Protein AF-A0A0D7B444-F1 (afdb_monomer)

Solvent-accessible surface area (backbone atoms only — not comparable to full-atom values): 6620 Å² total; per-residue (Å²): 76,60,55,62,68,61,56,57,46,67,71,55,88,68,91,52,97,84,37,66,68,45,55,48,50,52,53,52,49,52,53,47,40,72,76,34,79,85,63,83,85,83,90,57,82,44,70,84,84,57,92,46,91,87,62,62,61,63,60,58,51,42,42,75,76,66,55,73,76,59,62,86,78,41,57,78,74,72,62,43,85,73,82,80,47,72,67,56,53,52,50,53,51,51,51,54,52,52,60,63,72,79,107

Mean predicted aligned error: 10.38 Å

Radius of gyration: 17.99 Å; Cα contacts (8 Å, |Δi|>4): 40; chains: 1; bounding box: 36×29×52 Å

Structure (mmCIF, N/CA/C/O backbone):
data_AF-A0A0D7B444-F1
#
_entry.id   AF-A0A0D7B444-F1
#
loop_
_atom_site.group_PDB
_atom_site.id
_atom_site.type_symbol
_atom_site.label_atom_id
_atom_site.label_alt_id
_atom_site.label_comp_id
_atom_site.label_asym_id
_atom_site.label_entity_id
_atom_site.label_seq_id
_atom_site.pdbx_PDB_ins_code
_atom_site.Cartn_x
_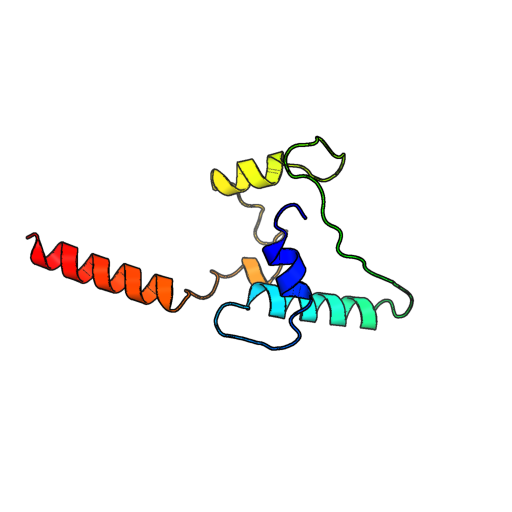atom_site.Cartn_y
_atom_site.Cartn_z
_atom_site.occupancy
_atom_site.B_iso_or_equiv
_atom_site.auth_seq_id
_atom_site.auth_comp_id
_atom_site.auth_asym_id
_atom_site.auth_atom_id
_atom_site.pdbx_PDB_model_num
ATOM 1 N N . LEU A 1 1 ? 6.954 5.285 8.957 1.00 69.12 1 LEU A N 1
ATOM 2 C CA . LEU A 1 1 ? 7.280 5.051 7.527 1.00 69.12 1 LEU A CA 1
ATOM 3 C C . LEU A 1 1 ? 8.267 6.113 7.072 1.00 69.12 1 LEU A C 1
ATOM 5 O O . LEU A 1 1 ? 8.067 7.267 7.415 1.00 69.12 1 LEU A O 1
ATOM 9 N N . ASP A 1 2 ? 9.304 5.752 6.328 1.00 71.50 2 ASP A N 1
ATOM 10 C CA . ASP A 1 2 ? 10.314 6.685 5.801 1.00 71.50 2 ASP A CA 1
ATOM 11 C C . ASP A 1 2 ? 9.968 7.215 4.398 1.00 71.50 2 ASP A C 1
ATOM 13 O O . ASP A 1 2 ? 10.339 8.333 4.038 1.00 71.50 2 ASP A O 1
ATOM 17 N N . ASN A 1 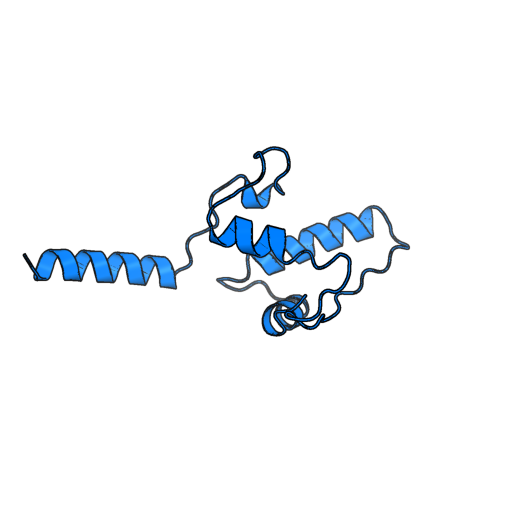3 ? 9.187 6.452 3.630 1.00 77.19 3 ASN A N 1
ATOM 18 C CA . ASN A 1 3 ? 8.682 6.839 2.319 1.00 77.19 3 ASN A CA 1
ATOM 19 C C . ASN A 1 3 ? 7.434 7.733 2.431 1.00 77.19 3 ASN A C 1
ATOM 21 O O . ASN A 1 3 ? 6.313 7.252 2.619 1.00 77.19 3 ASN A O 1
ATOM 25 N N . THR A 1 4 ? 7.623 9.040 2.256 1.00 75.75 4 THR A N 1
ATOM 26 C CA . THR A 1 4 ? 6.541 10.037 2.248 1.00 75.75 4 THR A CA 1
ATOM 27 C C . THR A 1 4 ? 5.505 9.789 1.151 1.00 75.75 4 THR A C 1
ATOM 29 O O . THR A 1 4 ? 4.315 9.959 1.403 1.00 75.75 4 THR A O 1
ATOM 32 N N . ALA A 1 5 ? 5.915 9.308 -0.027 1.00 78.50 5 ALA A N 1
ATOM 33 C CA . ALA A 1 5 ? 4.987 8.982 -1.110 1.00 78.50 5 ALA A CA 1
ATOM 34 C C . ALA A 1 5 ? 4.085 7.792 -0.750 1.00 78.50 5 ALA A C 1
ATOM 36 O O . ALA A 1 5 ? 2.909 7.783 -1.103 1.00 78.50 5 ALA A O 1
ATOM 37 N N . ALA A 1 6 ? 4.603 6.809 -0.007 1.00 76.50 6 ALA A N 1
ATOM 38 C CA . ALA A 1 6 ? 3.787 5.701 0.486 1.00 76.50 6 ALA A CA 1
ATOM 39 C C . ALA A 1 6 ? 2.738 6.178 1.501 1.00 76.50 6 ALA A C 1
ATOM 41 O O . ALA A 1 6 ? 1.601 5.723 1.441 1.00 76.50 6 ALA A O 1
ATOM 42 N N . ILE A 1 7 ? 3.090 7.120 2.384 1.00 77.56 7 ILE A N 1
ATOM 43 C CA . ILE A 1 7 ? 2.142 7.724 3.337 1.00 77.56 7 ILE A CA 1
ATOM 44 C C . ILE A 1 7 ? 1.039 8.468 2.583 1.00 77.56 7 ILE A C 1
ATOM 46 O O . ILE A 1 7 ? -0.135 8.191 2.802 1.00 77.56 7 ILE A O 1
ATOM 50 N N . GLN A 1 8 ? 1.401 9.334 1.635 1.00 80.62 8 GLN A N 1
ATOM 51 C CA . GLN A 1 8 ? 0.424 10.054 0.809 1.00 80.62 8 GLN A CA 1
ATOM 52 C C . GLN A 1 8 ? -0.486 9.095 0.039 1.00 80.62 8 GLN A C 1
ATOM 54 O O . GLN A 1 8 ? -1.687 9.318 -0.073 1.00 80.62 8 GLN A O 1
ATOM 59 N N . ALA A 1 9 ? 0.062 7.981 -0.449 1.00 79.56 9 ALA A N 1
ATOM 60 C CA . ALA A 1 9 ? -0.726 6.980 -1.148 1.00 79.56 9 ALA A CA 1
ATOM 61 C C . ALA A 1 9 ? -1.783 6.322 -0.242 1.00 79.56 9 ALA A C 1
ATOM 63 O O . ALA A 1 9 ? -2.839 5.955 -0.741 1.00 79.56 9 ALA A O 1
ATOM 64 N N . THR A 1 10 ? -1.562 6.220 1.076 1.00 78.19 10 THR A N 1
ATOM 65 C CA . THR A 1 10 ? -2.590 5.703 2.004 1.00 78.19 10 THR A CA 1
ATOM 66 C C . THR A 1 10 ? -3.802 6.622 2.155 1.00 78.19 10 THR A C 1
ATOM 68 O O . THR A 1 10 ? -4.876 6.144 2.521 1.00 78.19 10 THR A O 1
ATOM 71 N N . GLU A 1 11 ? -3.665 7.909 1.832 1.00 80.31 11 GLU A N 1
ATOM 72 C CA . GLU A 1 11 ? -4.771 8.875 1.834 1.00 80.31 11 GLU A CA 1
ATOM 73 C C . GLU A 1 11 ? -5.629 8.774 0.561 1.00 80.31 11 GLU A C 1
ATOM 75 O O . GLU A 1 11 ? -6.761 9.258 0.526 1.00 80.31 11 GLU A O 1
ATOM 80 N N . LEU A 1 12 ? -5.120 8.125 -0.494 1.00 79.06 12 LEU A N 1
ATOM 81 C CA . LEU A 1 12 ? -5.848 7.937 -1.745 1.00 79.06 12 LEU A CA 1
ATOM 82 C C . LEU A 1 12 ? -6.930 6.873 -1.570 1.00 79.06 12 LEU A C 1
ATOM 84 O O . LEU A 1 12 ? -6.650 5.684 -1.548 1.00 79.06 12 LEU A O 1
ATOM 88 N N . LEU A 1 13 ? -8.190 7.292 -1.524 1.00 71.38 13 LEU A N 1
ATOM 89 C CA . LEU A 1 13 ? -9.332 6.386 -1.338 1.00 71.38 13 LEU A CA 1
ATOM 90 C C . LEU A 1 13 ? -9.789 5.677 -2.626 1.00 71.38 13 LEU A C 1
ATOM 92 O O . LEU A 1 13 ? -10.753 4.914 -2.597 1.00 71.38 13 LEU A O 1
ATOM 96 N N . GLN A 1 14 ? -9.145 5.952 -3.765 1.00 74.12 14 GLN A N 1
ATOM 97 C CA . GLN 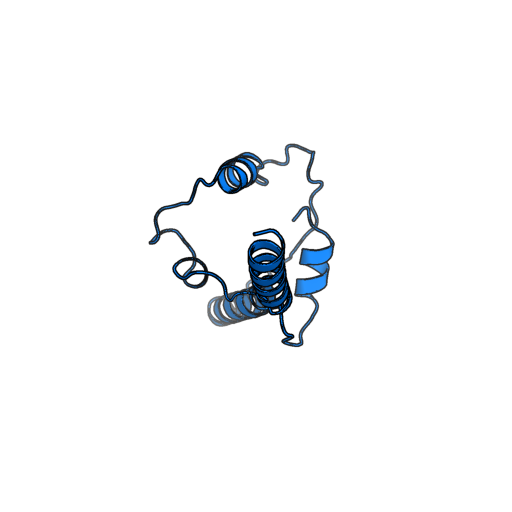A 1 14 ? -9.535 5.392 -5.058 1.00 74.12 14 GLN A CA 1
ATOM 98 C C . GLN A 1 14 ? -8.556 4.309 -5.538 1.00 74.12 14 GLN A C 1
ATOM 100 O O . GLN A 1 14 ? -7.359 4.589 -5.687 1.00 74.12 14 GLN A O 1
ATOM 105 N N . PRO A 1 15 ? -9.058 3.100 -5.861 1.00 68.81 15 PRO A N 1
ATOM 106 C CA . PRO A 1 15 ? -8.259 2.063 -6.498 1.00 68.81 15 PRO A CA 1
ATOM 107 C C . PRO A 1 15 ? -7.778 2.522 -7.876 1.00 68.81 15 PRO A C 1
ATOM 109 O O . PRO A 1 15 ? -8.568 2.996 -8.695 1.00 68.81 15 PRO A O 1
ATOM 112 N N . ALA A 1 16 ? -6.490 2.342 -8.161 1.00 69.69 16 ALA A N 1
ATOM 113 C CA . ALA A 1 16 ? -5.909 2.637 -9.467 1.00 69.69 16 ALA A CA 1
ATOM 114 C C . ALA A 1 16 ? -4.920 1.542 -9.898 1.00 69.69 16 ALA A C 1
ATOM 116 O O . ALA A 1 16 ? -4.365 0.828 -9.054 1.00 69.69 16 ALA A O 1
ATOM 117 N N . PRO A 1 17 ? -4.643 1.397 -11.208 1.00 65.38 17 PRO A N 1
ATOM 118 C CA . PRO A 1 17 ? -3.622 0.472 -11.683 1.00 65.38 17 PRO A CA 1
ATOM 119 C C . PRO A 1 17 ? -2.265 0.756 -11.019 1.00 65.38 17 PRO A C 1
ATOM 121 O O . PRO A 1 17 ? -1.660 1.798 -11.245 1.00 65.38 17 PRO A O 1
ATOM 124 N N . GLY A 1 18 ? -1.781 -0.187 -10.204 1.00 70.69 18 GLY A N 1
ATOM 125 C CA . GLY A 1 18 ? -0.537 -0.043 -9.436 1.00 70.69 18 GLY A CA 1
ATOM 126 C C . GLY A 1 18 ? -0.716 0.277 -7.946 1.00 70.69 18 GLY A C 1
ATOM 127 O O . GLY A 1 18 ? 0.267 0.220 -7.217 1.00 70.69 18 GLY A O 1
ATOM 128 N N . HIS A 1 19 ? -1.940 0.521 -7.467 1.00 78.44 19 HIS A N 1
ATOM 129 C CA . HIS A 1 19 ? -2.248 0.779 -6.049 1.00 78.44 19 HIS A CA 1
ATOM 130 C C . HIS A 1 19 ? -2.532 -0.495 -5.236 1.00 78.44 19 HIS A C 1
ATOM 132 O O . HIS A 1 19 ? -3.026 -0.419 -4.120 1.00 78.44 19 HIS A O 1
ATOM 138 N N . TYR A 1 20 ? -2.166 -1.678 -5.734 1.00 79.25 20 TYR A N 1
ATOM 139 C CA . TYR A 1 20 ? -2.531 -2.957 -5.111 1.00 79.25 20 TYR A CA 1
ATOM 140 C C . TYR A 1 20 ? -2.059 -3.110 -3.650 1.00 79.25 20 TYR A C 1
ATOM 142 O O . TYR A 1 20 ? -2.694 -3.828 -2.881 1.00 79.25 20 TYR A O 1
ATOM 150 N N . LEU A 1 21 ? -0.962 -2.449 -3.254 1.00 82.69 21 LEU A N 1
ATOM 151 C CA . LEU A 1 21 ? -0.510 -2.424 -1.855 1.00 82.69 21 LEU A CA 1
ATOM 152 C C . LEU A 1 21 ? -1.368 -1.501 -0.981 1.00 82.69 21 LEU A C 1
ATOM 154 O O . LEU A 1 21 ? -1.647 -1.843 0.163 1.00 82.69 21 LEU A O 1
ATOM 158 N N . VAL A 1 22 ? -1.791 -0.358 -1.523 1.00 84.31 22 VAL A N 1
ATOM 159 C CA . VAL A 1 22 ? -2.680 0.599 -0.849 1.00 84.31 22 VAL A CA 1
ATOM 160 C C . VAL A 1 22 ? -4.070 -0.012 -0.685 1.00 84.31 22 VAL A C 1
ATOM 162 O O . VAL A 1 22 ? -4.614 -0.008 0.414 1.00 84.31 22 VAL A O 1
ATOM 165 N N . ASP A 1 23 ? -4.589 -0.644 -1.739 1.00 83.06 23 ASP A N 1
ATOM 166 C CA . ASP A 1 23 ? -5.874 -1.342 -1.705 1.00 83.06 23 ASP A CA 1
ATOM 167 C C . ASP A 1 23 ? -5.879 -2.449 -0.639 1.00 83.06 23 ASP A C 1
ATOM 169 O O . ASP A 1 23 ? -6.867 -2.642 0.069 1.00 83.06 23 ASP A O 1
ATOM 173 N N . GLU A 1 24 ? -4.779 -3.200 -0.506 1.00 84.44 24 GLU A N 1
ATOM 174 C CA . GLU A 1 24 ? -4.665 -4.220 0.540 1.00 84.44 24 GLU A CA 1
ATOM 175 C C . GLU A 1 24 ? -4.536 -3.598 1.934 1.00 84.44 24 GLU A C 1
ATOM 177 O O . GLU A 1 24 ? -5.156 -4.088 2.878 1.00 84.44 24 GLU A O 1
ATOM 182 N N . PHE A 1 25 ? -3.794 -2.496 2.067 1.00 84.88 25 PHE A N 1
ATOM 183 C CA . PHE A 1 25 ? -3.711 -1.744 3.316 1.00 84.88 25 PHE A CA 1
ATOM 184 C C . PHE A 1 25 ? -5.100 -1.292 3.789 1.00 84.88 25 PHE A C 1
ATOM 186 O O . PHE A 1 25 ? -5.463 -1.552 4.937 1.00 84.88 25 PHE A O 1
ATOM 193 N N . HIS A 1 26 ? -5.924 -0.711 2.911 1.00 86.50 26 HIS A N 1
ATOM 194 C CA . HIS A 1 26 ? -7.292 -0.309 3.264 1.00 86.50 26 HIS A CA 1
ATOM 195 C C . HIS A 1 26 ? -8.172 -1.494 3.665 1.00 86.50 26 HIS A C 1
ATOM 197 O O . HIS A 1 26 ? -8.935 -1.378 4.623 1.00 86.50 26 HIS A O 1
ATOM 203 N N . LYS A 1 27 ? -8.041 -2.656 3.011 1.00 86.69 27 LYS A N 1
ATOM 204 C CA . LYS A 1 27 ? -8.779 -3.872 3.407 1.00 86.69 27 LYS A CA 1
ATOM 205 C C . LYS A 1 27 ? -8.391 -4.367 4.796 1.00 8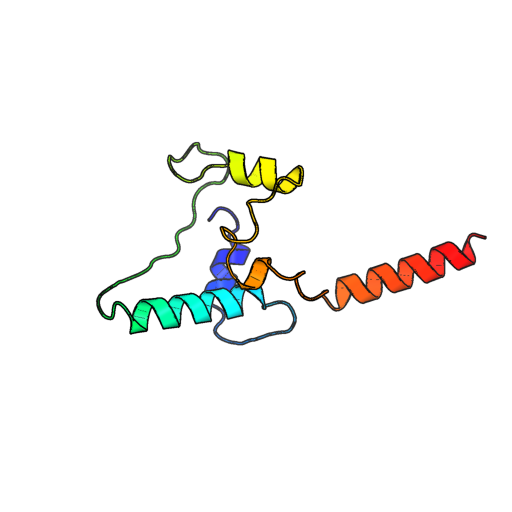6.69 27 LYS A C 1
ATOM 207 O O . LYS A 1 27 ? -9.259 -4.803 5.551 1.00 86.69 27 LYS A O 1
ATOM 212 N N . GLU A 1 28 ? -7.104 -4.362 5.132 1.00 86.69 28 GLU A N 1
ATOM 213 C CA . GLU A 1 28 ? -6.649 -4.767 6.468 1.00 86.69 28 GLU A CA 1
ATOM 214 C C . GLU A 1 28 ? -7.087 -3.754 7.532 1.00 86.69 28 GLU A C 1
ATOM 216 O O . GLU A 1 28 ? -7.552 -4.156 8.599 1.00 86.69 28 GLU A O 1
ATOM 221 N N . MET A 1 29 ? -7.059 -2.459 7.210 1.00 86.00 29 MET A N 1
ATOM 222 C CA . MET A 1 29 ? -7.613 -1.405 8.062 1.00 86.00 29 MET A CA 1
ATOM 223 C C . MET A 1 29 ? -9.110 -1.598 8.316 1.00 86.00 29 MET A C 1
ATOM 225 O O . MET A 1 29 ? -9.546 -1.526 9.460 1.00 86.00 29 MET A O 1
ATOM 229 N N . GLU A 1 30 ? -9.897 -1.912 7.286 1.00 87.81 30 GLU A N 1
ATOM 230 C CA . GLU A 1 30 ? -11.332 -2.175 7.426 1.00 87.81 30 GLU A CA 1
ATOM 231 C C . GLU A 1 30 ? -11.612 -3.414 8.295 1.00 87.81 30 GLU A C 1
ATOM 233 O O . GLU A 1 30 ? -12.529 -3.423 9.117 1.00 87.81 30 GLU A O 1
ATOM 238 N N . LYS A 1 31 ? -10.813 -4.479 8.158 1.00 88.38 31 LYS A N 1
ATOM 239 C CA . LYS A 1 31 ? -10.920 -5.662 9.031 1.00 88.38 31 LYS A CA 1
ATOM 240 C C . LYS A 1 31 ? -10.595 -5.316 10.479 1.00 88.38 31 LYS A C 1
ATOM 242 O O . LYS A 1 31 ? -11.270 -5.803 11.387 1.00 88.38 31 LYS A O 1
ATOM 247 N N . LEU A 1 32 ? -9.569 -4.496 10.692 1.00 87.44 32 LEU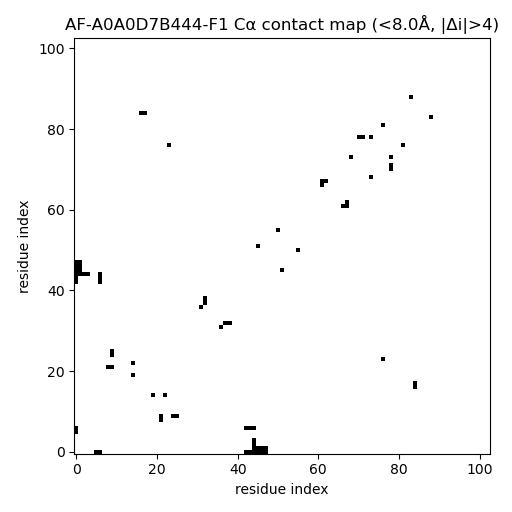 A N 1
ATOM 248 C CA . LEU A 1 32 ? -9.139 -4.083 12.018 1.00 87.44 32 LEU A CA 1
ATOM 249 C C . LEU A 1 32 ? -10.195 -3.209 12.696 1.00 87.44 32 LEU A C 1
ATOM 251 O O . LEU A 1 32 ? -10.553 -3.497 13.834 1.00 87.44 32 LEU A O 1
ATOM 255 N N . THR A 1 33 ? -10.749 -2.214 12.000 1.00 87.19 33 THR A N 1
ATOM 256 C CA . THR A 1 33 ? -11.800 -1.337 12.544 1.00 87.19 33 THR A CA 1
ATOM 257 C C . THR A 1 33 ? -13.093 -2.099 12.816 1.00 87.19 33 THR A C 1
ATOM 259 O O . THR A 1 33 ? -13.722 -1.881 13.847 1.00 87.19 33 THR A O 1
ATOM 262 N N . LYS A 1 34 ? -13.463 -3.071 11.968 1.00 89.44 34 LYS A N 1
ATOM 263 C CA . LYS A 1 34 ? -14.598 -3.975 12.240 1.00 89.44 34 LYS A CA 1
ATOM 264 C C . LYS A 1 34 ? -14.383 -4.827 13.489 1.00 89.44 34 LYS A C 1
ATOM 266 O O . LYS A 1 34 ? -15.327 -5.062 14.237 1.00 89.44 34 LYS A O 1
ATOM 271 N N . LYS A 1 35 ? -13.160 -5.315 13.710 1.00 92.06 35 LYS A N 1
ATOM 272 C CA . LYS A 1 35 ? -12.821 -6.157 14.867 1.00 92.06 35 LYS A CA 1
ATOM 273 C C . LYS A 1 35 ? -12.648 -5.343 16.154 1.00 92.06 35 LYS A C 1
ATOM 275 O O . LYS A 1 35 ? -12.969 -5.834 17.233 1.00 92.06 35 LYS A O 1
ATOM 280 N N . HIS A 1 36 ? -12.149 -4.118 16.037 1.00 90.06 36 HIS A N 1
ATOM 281 C CA . HIS A 1 36 ? -11.856 -3.214 17.143 1.00 90.06 36 HIS A CA 1
ATOM 282 C C . HIS A 1 36 ? -12.417 -1.814 16.844 1.00 90.06 36 HIS A C 1
ATOM 284 O O . HIS A 1 36 ? -11.660 -0.924 16.458 1.00 90.06 36 HIS A O 1
ATOM 290 N N . PRO A 1 37 ? -13.729 -1.588 17.048 1.00 86.50 37 PRO A N 1
ATOM 291 C CA . PRO A 1 37 ? -14.385 -0.325 16.690 1.00 86.50 37 PRO A CA 1
ATOM 292 C C . PRO A 1 37 ? -13.833 0.909 17.411 1.00 86.50 37 PRO A C 1
ATOM 294 O O . PRO A 1 37 ? -14.018 2.030 16.952 1.00 86.50 37 PRO A O 1
ATOM 297 N N . THR A 1 38 ? -13.170 0.712 18.550 1.00 88.31 38 THR A N 1
ATOM 298 C CA . THR A 1 38 ? -12.574 1.777 19.365 1.00 88.31 38 THR A CA 1
ATOM 299 C C . THR A 1 38 ? -11.095 2.017 19.067 1.00 88.31 38 THR A C 1
ATOM 301 O O . THR A 1 38 ? -10.509 2.940 19.629 1.00 88.31 38 THR A O 1
ATOM 304 N N . ALA A 1 39 ? -10.466 1.197 18.220 1.00 82.12 39 ALA A N 1
ATOM 305 C CA . ALA A 1 39 ? -9.057 1.351 17.894 1.00 82.12 39 ALA A CA 1
ATOM 306 C C . ALA A 1 39 ? -8.863 2.498 16.896 1.00 82.12 39 ALA A C 1
ATOM 308 O O . ALA A 1 39 ? -9.436 2.490 15.806 1.00 82.12 39 ALA A O 1
ATOM 309 N N . SER A 1 40 ? -8.013 3.462 17.250 1.00 80.19 40 SER A N 1
ATOM 310 C CA . SER A 1 40 ? -7.487 4.446 16.309 1.00 80.19 40 SER A CA 1
ATOM 311 C C . SER A 1 40 ? -6.123 3.984 15.803 1.00 80.19 40 SER A C 1
ATOM 313 O O . SER A 1 40 ? -5.274 3.528 16.567 1.00 80.19 40 SER A O 1
ATOM 315 N N . VAL A 1 41 ? -5.915 4.083 14.494 1.00 82.62 41 VAL A N 1
ATOM 316 C CA . VAL A 1 41 ? -4.630 3.782 13.859 1.00 82.62 41 VAL A CA 1
ATOM 317 C C . VAL A 1 41 ? -4.135 5.046 13.191 1.00 82.62 41 VAL A C 1
ATOM 319 O O . VAL A 1 41 ? -4.868 5.686 12.440 1.00 82.62 41 VAL A O 1
ATOM 322 N N . THR A 1 42 ? -2.883 5.392 13.457 1.00 81.94 42 THR A N 1
ATOM 323 C CA . THR A 1 42 ? -2.211 6.542 12.862 1.00 81.94 42 THR A CA 1
ATOM 324 C C . THR A 1 42 ? -0.996 6.069 12.079 1.00 81.94 42 THR A C 1
ATOM 326 O O . THR A 1 42 ? -0.2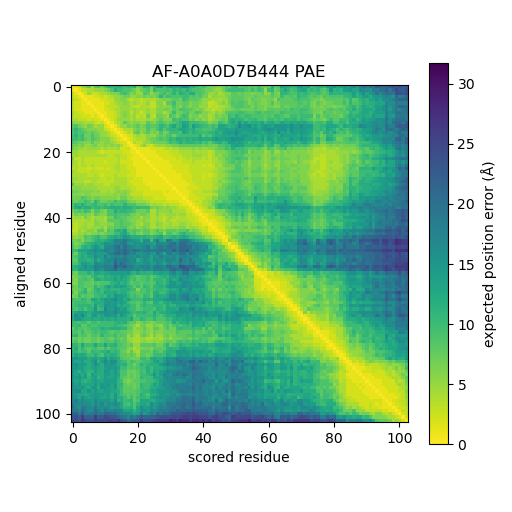04 5.251 12.545 1.00 81.94 42 THR A O 1
ATOM 329 N N . VAL A 1 43 ? -0.847 6.584 10.860 1.00 78.69 43 VAL A N 1
ATOM 330 C CA . VAL A 1 43 ? 0.341 6.366 10.034 1.00 78.69 43 VAL A CA 1
ATOM 331 C C . VAL A 1 43 ? 1.194 7.620 10.139 1.00 78.69 43 VAL A C 1
ATOM 333 O O . VAL A 1 43 ? 0.770 8.694 9.725 1.00 78.69 43 VAL A O 1
ATOM 336 N N . GLN A 1 44 ? 2.384 7.496 10.725 1.00 77.00 44 GLN A N 1
ATOM 337 C CA . GLN A 1 44 ? 3.296 8.621 10.924 1.00 77.00 44 GLN A CA 1
ATOM 338 C C . GLN A 1 44 ? 4.596 8.437 10.139 1.00 77.00 44 GLN A C 1
ATOM 340 O O . GLN A 1 44 ? 5.095 7.318 9.929 1.00 77.00 44 GLN A O 1
ATOM 345 N N . TRP A 1 45 ? 5.142 9.566 9.691 1.00 78.00 45 TRP A N 1
ATOM 346 C CA . TRP A 1 45 ? 6.455 9.614 9.067 1.00 78.00 45 TRP A CA 1
ATOM 347 C C . TRP A 1 45 ? 7.556 9.482 10.123 1.00 78.00 45 TRP A C 1
ATOM 349 O O . TRP A 1 45 ? 7.463 10.068 11.199 1.00 78.00 45 TRP A O 1
ATOM 359 N N . VAL A 1 46 ? 8.591 8.706 9.806 1.00 71.50 46 VAL A N 1
ATOM 360 C CA . VAL A 1 46 ? 9.774 8.496 10.648 1.00 71.50 46 VAL A CA 1
ATOM 361 C C . VAL A 1 46 ? 11.016 8.763 9.787 1.00 71.50 46 VAL A C 1
ATOM 363 O O . VAL A 1 46 ? 11.062 8.266 8.659 1.00 71.50 46 VAL A O 1
ATOM 366 N N . PRO A 1 47 ? 12.025 9.512 10.267 1.00 71.75 47 PRO A N 1
ATOM 367 C CA . PRO A 1 47 ? 13.254 9.749 9.512 1.00 71.75 47 PRO A CA 1
ATOM 368 C C . PRO A 1 47 ? 14.013 8.439 9.247 1.00 71.75 47 PRO A C 1
ATOM 370 O O . PRO A 1 47 ? 14.432 7.769 10.183 1.00 71.75 47 PRO A O 1
ATOM 373 N N . GLY A 1 48 ? 14.248 8.090 7.977 1.00 61.16 48 GLY A N 1
ATOM 374 C CA . GLY A 1 48 ? 14.828 6.795 7.567 1.00 61.16 48 GLY A CA 1
ATOM 375 C C . GLY A 1 48 ? 16.316 6.559 7.882 1.00 61.16 48 GLY A C 1
ATOM 376 O O . GLY A 1 48 ? 16.889 5.588 7.401 1.00 61.16 48 GLY A O 1
ATOM 377 N N . HIS A 1 49 ? 16.962 7.442 8.644 1.00 62.88 49 HIS A N 1
ATOM 378 C CA . HIS A 1 49 ? 18.386 7.348 9.008 1.00 62.88 49 HIS A CA 1
ATOM 379 C C . HIS A 1 49 ? 18.651 7.635 10.491 1.00 62.88 49 HIS A C 1
ATOM 381 O O . HIS A 1 49 ? 19.802 7.755 10.901 1.00 62.88 49 HIS A O 1
ATOM 387 N N . MET A 1 50 ? 17.590 7.778 11.282 1.00 56.94 50 MET A N 1
ATOM 388 C CA . MET A 1 50 ? 17.685 7.824 12.732 1.00 56.94 50 MET A CA 1
ATOM 389 C C . MET A 1 50 ? 17.347 6.425 13.230 1.00 56.94 50 MET A C 1
ATOM 391 O O . MET A 1 50 ? 16.324 5.880 12.815 1.00 56.94 50 MET A O 1
ATOM 395 N N . ASP A 1 51 ? 18.190 5.849 14.087 1.00 56.25 51 ASP A N 1
ATOM 396 C CA . ASP A 1 51 ? 17.904 4.589 14.781 1.00 56.25 51 ASP A CA 1
ATOM 397 C C . ASP A 1 51 ? 16.745 4.811 15.763 1.00 56.25 51 ASP A C 1
ATOM 399 O O . ASP A 1 51 ? 16.926 4.977 16.969 1.00 56.25 51 ASP A O 1
ATOM 403 N N . VAL A 1 52 ? 15.528 4.893 15.226 1.00 59.91 52 VAL A N 1
ATOM 404 C CA . VAL A 1 52 ? 14.305 4.894 16.015 1.00 59.91 52 VAL A CA 1
ATOM 405 C C . VAL A 1 52 ? 14.026 3.444 16.374 1.00 59.91 52 VAL A C 1
ATOM 407 O O . VAL A 1 52 ? 13.852 2.586 15.507 1.00 59.91 52 VAL A O 1
ATOM 410 N N . GLU A 1 53 ? 14.009 3.165 17.670 1.00 63.03 53 GLU A N 1
ATOM 411 C CA . GLU A 1 53 ? 13.686 1.845 18.195 1.00 63.03 53 GLU A CA 1
ATOM 412 C C . GLU A 1 53 ? 12.334 1.374 17.620 1.00 63.03 53 GLU A C 1
ATOM 414 O O . GLU A 1 53 ? 11.326 2.077 17.701 1.00 63.03 53 GLU A O 1
ATOM 419 N N . GLY A 1 54 ? 12.328 0.216 16.950 1.00 61.34 54 GLY A N 1
ATOM 420 C CA . GLY A 1 54 ? 11.155 -0.324 16.249 1.00 61.34 54 GLY A CA 1
ATOM 421 C C . GLY A 1 54 ? 11.031 0.029 14.757 1.00 61.34 54 GLY A C 1
ATOM 422 O O . GLY A 1 54 ? 10.235 -0.599 14.059 1.00 61.34 54 GLY A O 1
ATOM 423 N N . SER A 1 55 ? 11.830 0.955 14.212 1.00 60.34 55 SER A N 1
ATOM 424 C CA . SER A 1 55 ? 12.025 1.090 12.759 1.00 60.34 55 SER A CA 1
ATOM 425 C C . SER A 1 55 ? 13.224 0.249 12.337 1.00 60.34 55 SER A C 1
ATOM 427 O O . SER A 1 55 ? 14.281 0.769 11.999 1.00 60.34 55 SER A O 1
ATOM 429 N N . GLU A 1 56 ? 13.112 -1.070 12.442 1.00 64.06 56 GLU A N 1
ATOM 430 C CA . GLU A 1 56 ? 14.249 -1.966 12.233 1.00 64.06 56 GLU A CA 1
ATOM 431 C C . GLU A 1 56 ? 14.686 -1.980 10.757 1.00 64.06 56 GLU A C 1
ATOM 433 O O . GLU A 1 56 ? 14.243 -2.788 9.936 1.00 64.06 56 GLU A O 1
ATOM 438 N N . ILE A 1 57 ? 15.615 -1.079 10.431 1.00 63.56 57 ILE A N 1
ATOM 439 C CA . ILE A 1 57 ? 16.293 -0.944 9.135 1.00 63.56 57 ILE A CA 1
ATOM 440 C C . ILE A 1 57 ? 16.924 -2.283 8.709 1.00 63.56 57 ILE A C 1
ATOM 442 O O . ILE A 1 57 ? 17.061 -2.562 7.516 1.00 63.56 57 ILE A O 1
ATOM 446 N N . GLU A 1 58 ? 17.277 -3.146 9.666 1.00 64.50 58 GLU A N 1
ATOM 447 C CA . GLU A 1 58 ? 17.828 -4.474 9.403 1.00 64.50 58 GLU A CA 1
ATOM 448 C C . GLU A 1 58 ? 16.933 -5.352 8.531 1.00 64.50 58 GLU A C 1
ATOM 450 O O . GLU A 1 58 ? 17.429 -5.973 7.592 1.00 64.50 58 GLU A O 1
ATOM 455 N N . TYR A 1 59 ? 15.629 -5.423 8.813 1.00 69.50 59 TYR A N 1
ATOM 456 C CA . TYR A 1 59 ? 14.730 -6.270 8.027 1.00 69.50 59 TYR A CA 1
ATOM 457 C C . TYR A 1 59 ? 14.552 -5.725 6.612 1.00 69.50 59 TYR A C 1
ATOM 459 O O . TYR A 1 59 ? 14.492 -6.505 5.663 1.00 69.50 59 TYR A O 1
ATOM 467 N N . ALA A 1 60 ? 14.553 -4.399 6.451 1.00 70.00 60 ALA A N 1
ATOM 468 C CA . ALA A 1 60 ? 14.531 -3.767 5.137 1.00 70.00 60 ALA A CA 1
ATOM 469 C C . ALA A 1 60 ? 15.798 -4.102 4.328 1.00 70.00 60 ALA A C 1
ATOM 471 O O . ALA A 1 60 ? 15.694 -4.489 3.164 1.00 70.00 60 ALA A O 1
ATOM 472 N N . LYS A 1 61 ? 16.986 -4.033 4.945 1.00 71.50 61 LYS A N 1
ATOM 473 C CA . LYS A 1 61 ? 18.258 -4.418 4.304 1.00 71.50 61 LYS A CA 1
ATOM 474 C C . LYS A 1 61 ? 18.286 -5.903 3.933 1.00 71.50 61 LYS A C 1
ATOM 476 O O . LYS A 1 61 ? 18.561 -6.233 2.783 1.00 71.50 61 LYS A O 1
ATOM 481 N N . LYS A 1 62 ? 17.906 -6.787 4.860 1.00 73.25 62 LYS A N 1
ATOM 482 C CA . LYS A 1 62 ? 17.806 -8.238 4.619 1.00 73.25 62 LYS A CA 1
ATOM 483 C C . LYS A 1 62 ? 16.831 -8.545 3.470 1.00 73.25 62 LYS A C 1
ATOM 485 O O . LYS A 1 62 ? 17.132 -9.372 2.616 1.00 73.25 62 LYS A O 1
ATOM 490 N N . ALA A 1 63 ? 15.701 -7.841 3.381 1.00 74.50 63 ALA A N 1
ATOM 491 C CA . ALA A 1 63 ? 14.754 -8.006 2.276 1.00 74.50 63 ALA A CA 1
ATOM 492 C C . ALA A 1 63 ? 15.334 -7.580 0.915 1.00 74.50 63 ALA A C 1
ATOM 494 O O . ALA A 1 63 ? 15.095 -8.258 -0.084 1.00 74.50 63 ALA A O 1
ATOM 495 N N . VAL A 1 64 ? 16.123 -6.498 0.861 1.00 72.06 64 VAL A N 1
ATOM 496 C CA . VAL A 1 64 ? 16.845 -6.082 -0.360 1.00 72.06 64 VAL A CA 1
ATOM 497 C C . VAL A 1 64 ? 17.855 -7.143 -0.796 1.00 72.06 64 VAL A C 1
ATOM 499 O O . VAL A 1 64 ? 17.988 -7.415 -1.987 1.00 72.06 64 VAL A O 1
ATOM 502 N N . GLU A 1 65 ? 18.522 -7.781 0.161 1.00 78.12 65 GLU A N 1
ATOM 503 C CA . GLU A 1 65 ? 19.434 -8.906 -0.074 1.00 78.12 65 GLU A CA 1
ATOM 504 C C . GLU A 1 65 ? 18.709 -10.206 -0.480 1.00 78.12 65 GLU A C 1
ATOM 506 O O . GLU A 1 65 ? 19.354 -11.192 -0.829 1.00 78.12 65 GLU A O 1
ATOM 511 N N . GLY A 1 66 ? 17.371 -10.211 -0.485 1.00 74.81 66 GLY A N 1
ATOM 512 C CA . GLY A 1 66 ? 16.542 -11.333 -0.926 1.00 74.81 66 GLY A CA 1
ATOM 513 C C . GLY A 1 66 ? 16.091 -12.271 0.194 1.00 74.81 66 GLY A C 1
ATOM 514 O O . GLY A 1 66 ? 15.448 -13.285 -0.087 1.00 74.81 66 GLY A O 1
ATOM 515 N N . TRP A 1 67 ? 16.374 -11.948 1.457 1.00 76.88 67 TRP A N 1
ATOM 516 C CA . TRP A 1 67 ? 15.862 -12.713 2.590 1.00 76.88 67 TRP A CA 1
ATOM 517 C C . TRP A 1 67 ? 14.360 -12.487 2.745 1.00 76.88 67 TRP A C 1
ATOM 519 O O . TRP A 1 67 ? 13.876 -11.357 2.786 1.00 76.88 67 TRP A O 1
ATOM 529 N N . THR A 1 68 ? 13.608 -13.577 2.863 1.00 76.81 68 THR A N 1
ATOM 530 C CA . THR A 1 68 ? 12.161 -13.537 3.066 1.00 76.81 68 THR A CA 1
ATOM 531 C C . THR A 1 68 ? 11.769 -14.452 4.215 1.00 76.81 68 THR A C 1
ATOM 533 O O . THR A 1 68 ? 12.371 -15.509 4.417 1.00 76.81 68 THR A O 1
ATOM 536 N N . SER A 1 69 ? 10.769 -14.039 4.990 1.00 78.06 69 SER A N 1
ATOM 537 C CA . SER A 1 69 ? 10.211 -14.859 6.063 1.00 78.06 69 SER A CA 1
ATOM 538 C C . SER A 1 69 ? 9.517 -16.102 5.500 1.00 78.06 69 SER A C 1
ATOM 540 O O . SER A 1 69 ? 9.141 -16.161 4.327 1.00 78.06 69 SER A O 1
ATOM 542 N N . LEU A 1 70 ? 9.283 -17.098 6.357 1.00 76.81 70 LEU A N 1
ATOM 543 C CA . LEU A 1 70 ? 8.513 -18.283 5.979 1.00 76.81 70 LEU A CA 1
ATOM 544 C C . LEU A 1 70 ? 7.108 -17.881 5.498 1.00 76.81 70 LEU A C 1
ATOM 546 O O . LEU A 1 70 ? 6.477 -16.973 6.041 1.00 76.81 70 LEU A O 1
ATOM 550 N N . GLY A 1 71 ? 6.578 -18.582 4.491 1.00 73.62 71 GLY A N 1
ATOM 551 C CA . GLY A 1 71 ? 5.322 -18.195 3.833 1.00 73.62 71 GLY A CA 1
ATOM 552 C C . GLY A 1 71 ? 4.104 -18.101 4.765 1.00 73.62 71 GLY A C 1
ATOM 553 O O . GLY A 1 71 ? 3.174 -17.345 4.495 1.00 73.62 71 GLY A O 1
ATOM 554 N N . ASN A 1 72 ? 4.097 -18.818 5.889 1.00 77.31 72 ASN A N 1
ATOM 555 C CA . ASN A 1 72 ? 3.047 -18.720 6.909 1.00 77.31 72 ASN A CA 1
ATOM 556 C C . ASN A 1 72 ? 3.127 -17.431 7.750 1.00 77.31 72 ASN A C 1
ATOM 558 O O . ASN A 1 72 ? 2.090 -16.973 8.229 1.00 77.31 72 ASN A O 1
ATOM 562 N N . GLN A 1 73 ? 4.313 -16.838 7.887 1.00 77.38 73 GLN A N 1
ATOM 563 C CA . GLN A 1 73 ? 4.552 -15.568 8.578 1.00 77.38 73 GLN A CA 1
ATOM 564 C C . GLN A 1 73 ? 4.298 -14.360 7.671 1.00 77.38 73 GLN A C 1
ATOM 566 O O . GLN A 1 73 ? 4.061 -13.261 8.163 1.00 77.38 73 GLN A O 1
ATOM 571 N N . LEU A 1 74 ? 4.292 -14.557 6.349 1.00 77.62 74 LEU A N 1
ATOM 572 C CA . LEU A 1 74 ? 3.945 -13.503 5.404 1.00 77.62 74 LEU A CA 1
ATOM 573 C C . LEU A 1 74 ? 2.431 -13.217 5.409 1.00 77.62 74 LEU A C 1
ATOM 575 O O . LEU A 1 74 ? 1.617 -14.157 5.453 1.00 77.62 74 LEU A O 1
ATOM 579 N N . PRO A 1 75 ? 2.031 -11.936 5.277 1.00 78.19 75 PRO A N 1
ATOM 580 C CA . PRO A 1 75 ? 0.661 -11.569 4.944 1.00 78.19 75 PRO A CA 1
ATOM 581 C C . PRO A 1 75 ? 0.191 -12.301 3.686 1.00 78.19 75 PRO A C 1
ATOM 583 O O . PRO A 1 75 ? 0.973 -12.542 2.765 1.00 78.19 75 PRO A O 1
ATOM 586 N N . LYS A 1 76 ? -1.101 -12.646 3.626 1.00 80.19 76 LYS A N 1
ATOM 587 C CA . LYS A 1 76 ? -1.671 -13.477 2.547 1.00 80.19 76 LYS A CA 1
ATOM 588 C C . LYS A 1 76 ? -1.348 -12.945 1.146 1.00 80.19 76 LYS A C 1
ATOM 590 O O . LYS A 1 76 ? -1.106 -13.755 0.254 1.00 80.19 76 LYS A O 1
ATOM 595 N N . LEU A 1 77 ? -1.305 -11.619 0.980 1.00 77.25 77 LEU A N 1
ATOM 596 C CA . LEU A 1 77 ? -0.958 -10.956 -0.277 1.00 77.25 77 LEU A CA 1
ATOM 597 C C . LEU A 1 77 ? 0.445 -11.337 -0.778 1.00 77.25 77 LEU A C 1
ATOM 599 O O . LEU A 1 77 ? 0.615 -11.600 -1.962 1.00 77.25 77 LEU A O 1
ATOM 603 N N . PHE A 1 78 ? 1.428 -11.434 0.119 1.00 77.00 78 PHE A N 1
ATOM 604 C CA . PHE A 1 78 ? 2.828 -11.714 -0.221 1.00 77.00 78 PHE A CA 1
ATOM 605 C C . PHE A 1 78 ? 3.158 -13.209 -0.307 1.00 77.00 78 PHE A C 1
ATOM 607 O O . PHE A 1 78 ? 4.277 -13.578 -0.647 1.00 77.00 78 PHE A O 1
ATOM 614 N N . ARG A 1 79 ? 2.189 -14.095 -0.036 1.00 83.38 79 ARG A N 1
ATOM 615 C CA . ARG A 1 79 ? 2.345 -15.547 -0.257 1.00 83.38 79 ARG A CA 1
ATOM 616 C C . ARG A 1 79 ? 2.266 -15.927 -1.732 1.00 83.38 79 ARG A C 1
ATOM 618 O O . ARG A 1 79 ? 2.625 -17.040 -2.101 1.00 83.38 79 ARG A O 1
ATOM 625 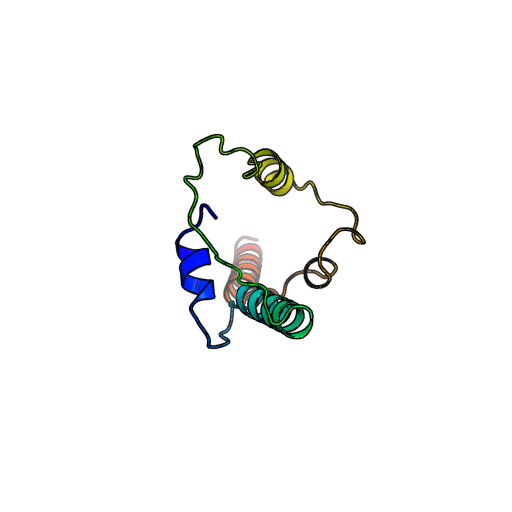N N . LYS A 1 80 ? 1.742 -15.025 -2.561 1.00 79.75 80 LYS A N 1
ATOM 626 C CA . LYS A 1 80 ? 1.679 -15.149 -4.015 1.00 79.75 80 LYS A CA 1
ATOM 627 C C . LYS A 1 80 ? 2.552 -14.055 -4.632 1.00 79.75 80 LYS A C 1
ATOM 629 O O . LYS A 1 80 ? 2.694 -12.993 -4.027 1.00 79.75 80 LYS A O 1
ATOM 634 N N . PRO A 1 81 ? 3.130 -14.286 -5.822 1.00 76.25 81 PRO A N 1
ATOM 635 C CA . PRO A 1 81 ? 3.857 -13.239 -6.522 1.00 76.25 81 PRO A CA 1
ATOM 636 C C . PRO A 1 81 ? 2.941 -12.037 -6.758 1.00 76.25 81 PRO A C 1
ATOM 638 O O . PRO A 1 81 ? 1.774 -12.192 -7.132 1.00 76.25 81 PRO A O 1
ATOM 641 N N . LEU A 1 82 ? 3.481 -10.842 -6.519 1.00 76.75 82 LEU A N 1
ATOM 642 C CA . LEU A 1 82 ? 2.755 -9.598 -6.733 1.00 76.75 82 LEU A CA 1
ATOM 643 C C . LEU A 1 82 ? 2.368 -9.461 -8.213 1.00 76.75 82 LEU A C 1
ATOM 645 O O . LEU A 1 82 ? 3.132 -9.885 -9.089 1.00 76.75 82 LEU A O 1
ATOM 649 N N . PRO A 1 83 ? 1.202 -8.865 -8.514 1.00 73.12 83 PRO A N 1
ATOM 650 C CA . PRO A 1 83 ? 0.800 -8.632 -9.890 1.00 73.12 83 PRO A CA 1
ATOM 651 C C . PRO A 1 83 ? 1.855 -7.786 -10.610 1.00 73.12 83 PRO A C 1
ATOM 653 O O . PRO A 1 83 ? 2.298 -6.750 -10.113 1.00 73.12 83 PRO A O 1
ATOM 656 N N . ALA A 1 84 ? 2.266 -8.237 -11.796 1.00 68.50 84 ALA A N 1
ATOM 657 C CA . ALA A 1 84 ? 3.215 -7.497 -12.610 1.00 68.50 84 ALA A CA 1
ATOM 658 C C . ALA A 1 84 ? 2.581 -6.174 -13.061 1.00 68.50 84 ALA A C 1
ATOM 660 O O . ALA A 1 84 ? 1.500 -6.160 -13.652 1.00 68.50 84 ALA A O 1
ATOM 661 N N . SER A 1 85 ? 3.257 -5.054 -12.806 1.00 71.12 85 SER A N 1
ATOM 662 C CA . SER A 1 85 ? 2.789 -3.760 -13.295 1.00 71.12 85 SER A CA 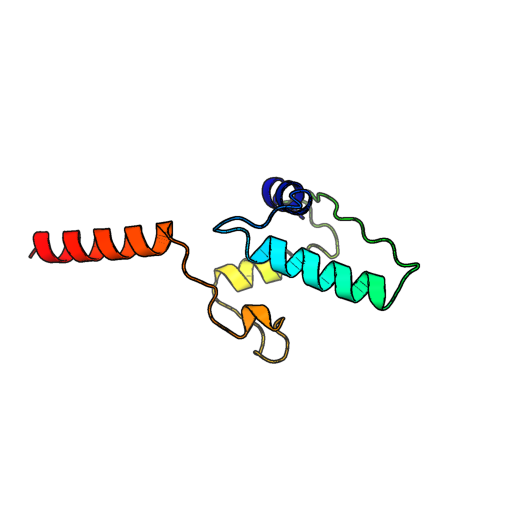1
ATOM 663 C C . SER A 1 85 ? 2.834 -3.715 -14.825 1.00 71.12 85 SER A C 1
ATOM 665 O O . SER A 1 85 ? 3.730 -4.286 -15.456 1.00 71.12 85 SER A O 1
ATOM 667 N N . ALA A 1 86 ? 1.905 -2.980 -15.442 1.00 71.38 86 ALA A N 1
ATOM 668 C CA . ALA A 1 86 ? 1.882 -2.804 -16.895 1.00 71.38 86 ALA A CA 1
ATOM 669 C C . ALA A 1 86 ? 3.213 -2.245 -17.436 1.00 71.38 86 ALA A C 1
ATOM 671 O O . ALA A 1 86 ? 3.652 -2.615 -18.523 1.00 71.38 86 ALA A O 1
ATOM 672 N N . SER A 1 87 ? 3.890 -1.388 -16.665 1.00 71.81 87 SER A N 1
ATOM 673 C CA . SER A 1 87 ? 5.220 -0.872 -16.998 1.00 71.81 87 SER A CA 1
ATOM 674 C C . SER A 1 87 ? 6.301 -1.955 -16.949 1.00 71.81 87 SER A C 1
ATOM 676 O O . SER A 1 87 ? 7.132 -2.013 -17.855 1.00 71.81 87 SER A O 1
ATOM 678 N N . SER A 1 88 ? 6.271 -2.846 -15.952 1.00 72.62 88 SER A N 1
ATOM 679 C CA . SER A 1 88 ? 7.184 -3.991 -15.864 1.00 72.62 88 SER A CA 1
ATOM 680 C C . SER A 1 88 ? 7.013 -4.924 -17.063 1.00 72.62 88 SER A C 1
ATOM 682 O O . SER A 1 88 ? 7.996 -5.248 -17.727 1.00 72.62 88 SER A O 1
ATOM 684 N N . VAL A 1 89 ? 5.765 -5.251 -17.422 1.00 79.62 89 VAL A N 1
ATOM 685 C CA . VAL A 1 89 ? 5.445 -6.092 -18.590 1.00 79.62 89 VAL A CA 1
ATOM 686 C C . VAL A 1 89 ? 5.908 -5.444 -19.900 1.00 79.62 89 VAL A C 1
ATOM 688 O O . VAL A 1 89 ? 6.528 -6.097 -20.736 1.00 79.62 89 VAL A O 1
ATOM 691 N N . LYS A 1 90 ? 5.679 -4.137 -20.083 1.00 81.56 90 LYS A N 1
ATOM 692 C CA . LYS A 1 90 ? 6.180 -3.408 -21.262 1.00 81.56 90 LYS A CA 1
ATOM 693 C C . LYS A 1 90 ? 7.709 -3.422 -21.331 1.00 81.56 90 LYS A C 1
ATOM 695 O O . LYS A 1 90 ? 8.272 -3.611 -22.406 1.00 81.56 90 LYS A O 1
ATOM 700 N N . LYS A 1 91 ? 8.391 -3.256 -20.195 1.00 81.88 91 LYS A N 1
ATOM 701 C CA . LYS A 1 91 ? 9.859 -3.250 -20.115 1.00 81.88 91 LYS A CA 1
ATOM 702 C C . LYS A 1 91 ? 10.459 -4.623 -20.410 1.00 81.88 91 LYS A C 1
ATOM 704 O O . LYS A 1 91 ? 11.459 -4.698 -21.122 1.00 81.88 91 LYS A O 1
ATOM 709 N N . THR A 1 92 ? 9.882 -5.700 -19.879 1.00 84.12 92 THR A N 1
ATOM 710 C CA . THR A 1 92 ? 10.336 -7.069 -20.175 1.00 84.12 92 THR A CA 1
ATOM 711 C C . THR A 1 92 ? 10.130 -7.399 -21.647 1.00 84.12 92 THR A C 1
ATOM 713 O O . THR A 1 92 ? 11.049 -7.917 -22.278 1.00 84.12 92 THR A O 1
ATOM 716 N N . TYR A 1 93 ? 8.991 -7.010 -22.222 1.00 84.50 93 TYR A N 1
ATOM 717 C CA . TYR A 1 93 ? 8.719 -7.176 -23.647 1.00 84.50 93 TYR A CA 1
ATOM 718 C C . TYR A 1 93 ? 9.703 -6.390 -24.530 1.00 84.50 93 TYR A C 1
ATOM 720 O O . TYR A 1 93 ? 10.309 -6.962 -25.433 1.00 84.50 93 TYR A O 1
ATOM 728 N N . ALA A 1 94 ? 9.950 -5.111 -24.227 1.00 87.38 94 ALA A N 1
ATOM 729 C CA . ALA A 1 94 ? 10.918 -4.291 -24.959 1.00 87.38 94 ALA A CA 1
ATOM 730 C C . ALA A 1 94 ? 12.343 -4.867 -24.888 1.00 87.38 94 ALA A C 1
ATOM 732 O O . ALA A 1 94 ? 13.034 -4.943 -25.902 1.00 87.38 94 ALA A O 1
ATOM 733 N N . ARG A 1 95 ? 12.772 -5.343 -23.710 1.00 86.56 95 ARG A N 1
ATOM 734 C CA . ARG A 1 95 ? 14.058 -6.043 -23.547 1.00 86.56 95 ARG A CA 1
ATOM 735 C C . ARG A 1 95 ? 14.132 -7.315 -24.388 1.00 86.56 95 ARG A C 1
ATOM 737 O O . ARG A 1 95 ? 15.164 -7.561 -25.001 1.00 86.56 95 ARG A O 1
ATOM 744 N N . ALA A 1 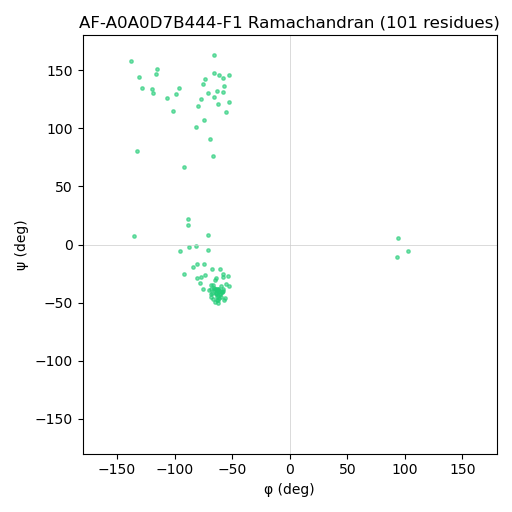96 ? 13.057 -8.102 -24.431 1.00 88.00 96 ALA A N 1
ATOM 745 C CA . ALA A 1 96 ? 13.004 -9.323 -25.229 1.00 88.00 96 ALA A CA 1
ATOM 746 C C . ALA A 1 96 ? 13.108 -9.036 -26.736 1.00 88.00 96 ALA A C 1
ATOM 748 O O . ALA A 1 96 ? 13.785 -9.774 -27.448 1.00 88.00 96 ALA A O 1
ATOM 749 N N . ILE A 1 97 ? 12.487 -7.952 -27.217 1.00 91.25 97 ILE A N 1
ATOM 750 C CA . ILE A 1 97 ? 12.637 -7.500 -28.608 1.00 91.25 97 ILE A CA 1
ATOM 751 C C . ILE A 1 97 ? 14.082 -7.070 -28.883 1.00 91.25 97 ILE A C 1
ATOM 753 O O . ILE A 1 97 ? 14.675 -7.544 -29.848 1.00 91.25 97 ILE A O 1
ATOM 757 N N . MET A 1 98 ? 14.672 -6.232 -28.025 1.00 84.69 98 MET A N 1
ATOM 758 C CA . MET A 1 98 ? 16.053 -5.751 -28.194 1.00 84.69 98 MET A CA 1
ATOM 759 C C . MET A 1 98 ? 17.074 -6.897 -28.189 1.00 84.69 98 MET A C 1
ATOM 761 O O . MET A 1 98 ? 17.999 -6.908 -28.994 1.00 84.69 98 MET A O 1
ATOM 765 N N . ALA A 1 99 ? 16.887 -7.899 -27.327 1.00 87.06 99 ALA A N 1
ATOM 766 C CA . ALA A 1 99 ? 17.747 -9.081 -27.278 1.00 87.06 99 ALA A CA 1
ATOM 767 C C . ALA A 1 99 ? 17.667 -9.936 -28.555 1.00 87.06 99 ALA A C 1
ATOM 769 O O . ALA A 1 99 ? 18.651 -10.572 -28.921 1.00 87.06 99 ALA A O 1
ATOM 770 N N . LYS A 1 100 ? 16.513 -9.950 -29.237 1.00 84.25 100 LYS A N 1
ATOM 771 C CA . LYS A 1 100 ? 16.355 -10.610 -30.541 1.00 84.25 100 LYS A CA 1
ATOM 772 C C . LYS A 1 100 ? 16.951 -9.804 -31.696 1.00 84.25 100 LYS A C 1
ATOM 774 O O . LYS A 1 100 ? 17.321 -10.408 -32.688 1.00 84.25 100 LYS A O 1
ATOM 779 N N . TRP A 1 101 ? 17.009 -8.479 -31.573 1.00 74.12 101 TRP A N 1
ATOM 780 C CA . TRP A 1 101 ? 17.561 -7.579 -32.593 1.00 74.12 101 TRP A CA 1
ATOM 781 C C . TRP A 1 101 ? 19.092 -7.495 -32.577 1.00 74.12 101 TRP A C 1
ATOM 783 O O . TRP A 1 101 ? 19.697 -7.261 -33.614 1.00 74.12 101 TRP A O 1
ATOM 793 N N . ASN A 1 102 ? 19.719 -7.695 -31.416 1.00 72.12 102 ASN A N 1
ATOM 794 C CA . ASN A 1 102 ? 21.179 -7.692 -31.262 1.00 72.12 102 ASN A CA 1
ATOM 795 C C . ASN A 1 102 ? 21.824 -9.076 -31.501 1.00 72.12 102 ASN A C 1
ATOM 797 O O . ASN A 1 102 ? 22.913 -9.337 -30.987 1.00 72.12 102 ASN A O 1
ATOM 801 N N . ARG A 1 103 ? 21.144 -9.976 -32.218 1.00 50.06 103 ARG A N 1
ATOM 802 C CA . ARG A 1 103 ? 21.591 -11.340 -32.525 1.00 50.06 103 ARG A CA 1
ATOM 803 C C . ARG A 1 103 ? 21.538 -11.575 -34.025 1.00 50.06 103 ARG A C 1
ATOM 805 O O . ARG A 1 103 ? 22.449 -12.272 -34.513 1.00 50.06 103 ARG A O 1
#

Organism: NCBI:txid1314674

Foldseek 3Di:
DADPVVVVLLVDPDDDQPSVVSVVVVVVVVVVCVVPVPDDDDDDHDHPPDPDPPPPVPVVVCVVVVDDDDLVPDDPQVVDDHDQGPVNVVVVVVVVVVVVVVD

Secondary structure (DSSP, 8-state):
---HHHHHHHH--S--TT-HHHHHHHHHHHHHHHH-TT---------TTS--TT--HHHHHHHHTT----TTTS-GGGGSPPPPPHHHHHHHHHHHHHHHHT-

Sequence (103 aa):
LDNTAAIQATELLQPAPGHYLVDEFHKEMEKLTKKHPTASVTVQWVPGHMDVEGSEIEYAKKAVEGWTSLGNQLPKLFRKPLPASASSVKKTYARAIMAKWNR

pLDDT: mean 76.84, std 8.46, range [50.06, 92.06]